Protein AF-J9G433-F1 (afdb_monomer_lite)

Organism: NCBI:txid749906

Structure (mmCIF, N/CA/C/O backbone):
data_AF-J9G433-F1
#
_entry.id   AF-J9G433-F1
#
loop_
_atom_site.group_PDB
_atom_site.id
_atom_site.type_symbol
_atom_site.label_atom_id
_atom_site.label_alt_id
_atom_site.label_comp_id
_atom_site.label_asym_id
_atom_site.label_entity_id
_atom_site.label_seq_id
_atom_site.pdbx_PDB_ins_code
_atom_site.Cartn_x
_atom_site.Cartn_y
_atom_site.Cartn_z
_atom_site.occupancy
_atom_site.B_iso_or_equiv
_atom_site.auth_seq_id
_atom_site.auth_comp_id
_atom_site.auth_asym_id
_atom_site.auth_atom_id
_atom_site.pdbx_PDB_model_num
ATOM 1 N N . MET A 1 1 ? -20.682 -25.372 4.154 1.00 58.59 1 MET A N 1
ATOM 2 C CA . MET A 1 1 ? -19.947 -25.536 2.875 1.00 58.59 1 MET A CA 1
ATOM 3 C C . MET A 1 1 ? -19.792 -24.222 2.102 1.00 58.59 1 MET A C 1
ATOM 5 O O . MET A 1 1 ? -18.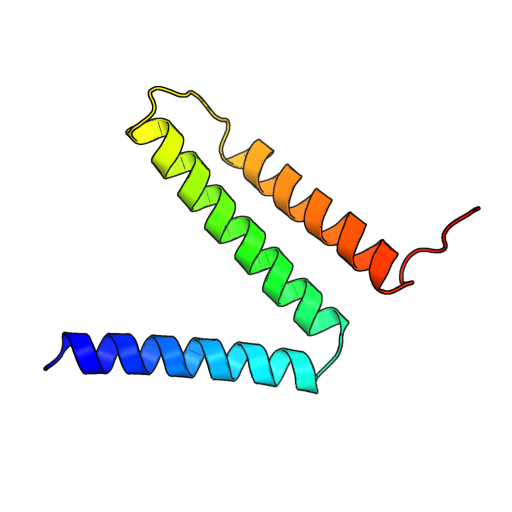726 -24.024 1.538 1.00 58.59 1 MET A O 1
ATOM 9 N N . ASN A 1 2 ? -20.747 -23.277 2.157 1.00 67.19 2 ASN A N 1
ATOM 10 C CA . ASN A 1 2 ? -20.610 -21.962 1.493 1.00 67.19 2 ASN A CA 1
ATOM 11 C C . ASN A 1 2 ? -19.339 -21.175 1.854 1.00 67.19 2 ASN A C 1
ATOM 13 O O . ASN A 1 2 ? -18.730 -20.574 0.979 1.00 67.19 2 ASN A O 1
ATOM 17 N N . ASN A 1 3 ? -18.907 -21.199 3.119 1.00 84.19 3 ASN A N 1
ATOM 18 C CA . ASN A 1 3 ? -17.757 -20.397 3.552 1.00 84.19 3 ASN A CA 1
ATOM 19 C C . ASN A 1 3 ? -16.417 -20.914 2.984 1.00 84.19 3 ASN A C 1
ATOM 21 O O . ASN A 1 3 ? -15.531 -20.131 2.653 1.00 84.19 3 ASN A O 1
ATOM 25 N N . LEU A 1 4 ? -16.289 -22.236 2.800 1.00 88.06 4 LEU A N 1
ATOM 26 C CA . LEU A 1 4 ? -15.102 -22.829 2.175 1.00 88.06 4 LEU A CA 1
ATOM 27 C C . LEU A 1 4 ? -15.009 -22.446 0.695 1.00 88.06 4 LEU A C 1
ATOM 29 O O . LEU A 1 4 ? -13.939 -22.047 0.253 1.00 88.06 4 LEU A O 1
ATOM 33 N N . ILE A 1 5 ? -16.133 -22.497 -0.032 1.00 89.75 5 ILE A N 1
ATOM 34 C CA . ILE A 1 5 ? -16.198 -22.154 -1.462 1.00 89.75 5 ILE A CA 1
ATOM 35 C C . ILE A 1 5 ? -15.812 -20.687 -1.686 1.00 89.75 5 ILE A C 1
ATOM 37 O O . ILE A 1 5 ? -14.961 -20.397 -2.527 1.00 89.75 5 ILE A O 1
ATOM 41 N N . VAL A 1 6 ? -16.379 -19.761 -0.905 1.00 90.38 6 VAL A N 1
ATOM 42 C CA . VAL A 1 6 ? -16.074 -18.324 -1.025 1.00 90.38 6 VAL A CA 1
ATOM 43 C C . VAL A 1 6 ? -14.602 -18.050 -0.725 1.00 90.38 6 VAL A C 1
ATOM 45 O O . VAL A 1 6 ? -13.943 -17.359 -1.496 1.00 90.38 6 VAL A O 1
ATOM 48 N N . ARG A 1 7 ? -14.058 -18.642 0.344 1.00 87.81 7 ARG A N 1
ATOM 49 C CA . ARG A 1 7 ? -12.649 -18.473 0.718 1.00 87.81 7 ARG A CA 1
ATOM 50 C C . ARG A 1 7 ? -11.689 -19.075 -0.312 1.00 87.81 7 ARG A C 1
ATOM 52 O O . ARG A 1 7 ? -10.642 -18.490 -0.576 1.00 87.81 7 ARG A O 1
ATOM 59 N N . SER A 1 8 ? -12.031 -20.221 -0.907 1.00 92.00 8 SER A N 1
ATOM 60 C CA . SER A 1 8 ? -11.232 -20.789 -1.997 1.00 92.00 8 SER A CA 1
ATOM 61 C C . SER A 1 8 ? -11.289 -19.921 -3.250 1.00 92.00 8 SER A C 1
ATOM 63 O O . SER A 1 8 ? -10.261 -19.704 -3.879 1.00 92.00 8 SER A O 1
ATOM 65 N N . LEU A 1 9 ? -12.461 -19.373 -3.587 1.00 92.19 9 LEU A N 1
ATOM 66 C CA . LEU A 1 9 ? -12.634 -18.546 -4.777 1.00 92.19 9 LEU A CA 1
ATOM 67 C C . LEU A 1 9 ? -11.850 -17.235 -4.667 1.00 92.19 9 LEU A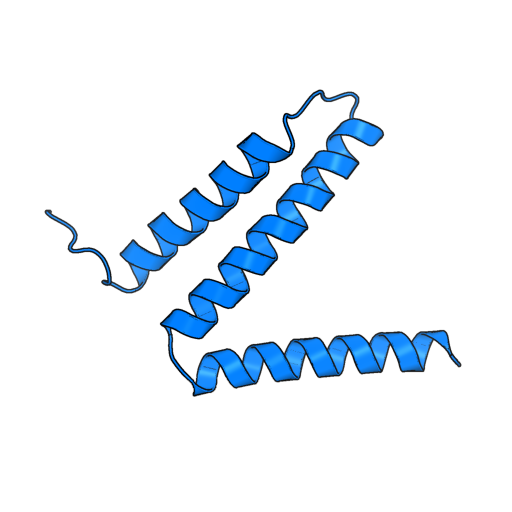 C 1
ATOM 69 O O . LEU A 1 9 ? -11.117 -16.887 -5.588 1.00 92.19 9 LEU A O 1
ATOM 73 N N . THR A 1 10 ? -11.948 -16.534 -3.535 1.00 91.75 10 THR A N 1
ATOM 74 C CA . THR A 1 10 ? -11.181 -15.298 -3.313 1.00 91.75 10 THR A CA 1
ATOM 75 C C . THR A 1 10 ? -9.676 -15.560 -3.300 1.00 91.75 10 THR A C 1
ATOM 77 O O . THR A 1 10 ? -8.920 -14.773 -3.868 1.00 91.75 10 THR A O 1
ATOM 80 N N . GLY A 1 11 ? -9.243 -16.695 -2.739 1.00 89.00 11 GLY A N 1
ATOM 81 C CA . GLY A 1 11 ? -7.849 -17.137 -2.799 1.00 89.00 11 GLY A CA 1
ATOM 82 C C . GLY A 1 11 ? -7.362 -17.382 -4.230 1.00 89.00 11 GLY A C 1
ATOM 83 O O . GLY A 1 11 ? -6.307 -16.878 -4.609 1.00 89.00 11 GLY A O 1
ATOM 84 N N . VAL A 1 12 ? -8.140 -18.097 -5.049 1.00 94.75 12 VAL A N 1
ATOM 85 C CA . VAL A 1 12 ? -7.800 -18.355 -6.461 1.00 94.75 12 VAL A CA 1
ATOM 86 C C . VAL A 1 12 ? -7.721 -17.054 -7.256 1.00 94.75 12 VAL A C 1
ATOM 88 O O . VAL A 1 12 ? -6.767 -16.866 -8.007 1.00 94.75 12 VAL A O 1
ATOM 91 N N . VAL A 1 13 ? -8.673 -16.136 -7.065 1.00 93.25 13 VAL A N 1
ATOM 92 C CA . VAL A 1 13 ? -8.657 -14.821 -7.727 1.00 93.25 13 VAL A CA 1
ATOM 93 C C . VAL A 1 13 ? -7.403 -14.038 -7.346 1.00 93.25 13 VAL A C 1
ATOM 95 O O . VAL A 1 13 ? -6.725 -13.514 -8.225 1.00 93.25 13 VAL A O 1
ATOM 98 N N . PHE A 1 14 ? -7.049 -14.002 -6.060 1.00 89.50 14 PHE A N 1
ATOM 99 C CA . PHE A 1 14 ? -5.840 -13.322 -5.600 1.00 89.50 14 PHE A CA 1
ATOM 100 C C . PHE A 1 14 ? -4.575 -13.884 -6.261 1.00 89.50 14 PHE A C 1
ATOM 102 O O . PHE A 1 14 ? -3.772 -13.126 -6.805 1.00 89.50 14 PHE A O 1
ATOM 109 N N . VAL A 1 15 ? -4.422 -15.212 -6.269 1.00 93.44 15 VAL A N 1
ATOM 110 C CA . VAL A 1 15 ? -3.266 -15.872 -6.893 1.00 93.44 15 VAL A CA 1
ATOM 111 C C . VAL A 1 15 ? -3.233 -15.617 -8.400 1.00 93.44 15 VAL A C 1
ATOM 113 O O . VAL A 1 15 ? -2.172 -15.306 -8.934 1.00 93.44 15 VAL A O 1
ATOM 116 N N . ALA A 1 16 ? -4.375 -15.692 -9.087 1.00 93.06 16 ALA A N 1
ATOM 117 C CA . ALA A 1 16 ? -4.455 -15.439 -10.524 1.00 93.06 16 ALA A CA 1
ATOM 118 C C . ALA A 1 16 ? -4.013 -14.010 -10.879 1.00 93.06 16 ALA A C 1
ATOM 120 O O . ALA A 1 16 ? -3.219 -13.823 -11.802 1.00 93.06 16 ALA A O 1
ATOM 121 N N . VAL A 1 17 ? -4.467 -13.014 -10.112 1.00 91.94 17 VAL A N 1
ATOM 122 C CA . VAL A 1 17 ? -4.067 -11.613 -10.297 1.00 91.94 17 VAL A CA 1
ATOM 123 C C . VAL A 1 17 ? -2.562 -11.452 -10.046 1.00 91.94 17 VAL A C 1
ATOM 125 O O . VAL A 1 17 ? -1.871 -10.881 -10.888 1.00 91.94 17 VAL A O 1
ATOM 128 N N . LEU A 1 18 ? -2.027 -12.036 -8.968 1.00 90.81 18 LEU A N 1
ATOM 129 C CA . LEU A 1 18 ? -0.598 -11.981 -8.638 1.00 90.81 18 LEU A CA 1
ATOM 130 C C . LEU A 1 18 ? 0.269 -12.586 -9.758 1.00 90.81 18 LEU A C 1
ATOM 132 O O . LEU A 1 18 ? 1.197 -11.937 -10.240 1.00 90.81 18 LEU A O 1
ATOM 136 N N . VAL A 1 19 ? -0.065 -13.794 -10.222 1.00 91.94 19 VAL A N 1
ATOM 137 C CA . VAL A 1 19 ? 0.665 -14.476 -11.305 1.00 91.94 19 VAL A CA 1
ATOM 138 C C . VAL A 1 19 ? 0.581 -13.684 -12.610 1.00 91.94 19 VAL A C 1
ATOM 140 O O . VAL A 1 19 ? 1.591 -13.540 -13.301 1.00 91.94 19 VAL A O 1
ATOM 143 N N . SER A 1 20 ? -0.587 -13.118 -12.933 1.00 88.00 20 SER A N 1
ATOM 144 C CA . SER A 1 20 ? -0.746 -12.298 -14.138 1.00 88.00 20 SER A CA 1
ATOM 145 C C . SER A 1 20 ? 0.150 -11.056 -14.103 1.00 88.00 20 SER A C 1
ATOM 147 O O . SER A 1 20 ? 0.846 -10.781 -15.078 1.00 88.00 20 SER A O 1
ATOM 149 N N . SER A 1 21 ? 0.238 -10.361 -12.964 1.00 85.44 21 SER A N 1
ATOM 150 C CA . SER A 1 21 ? 1.100 -9.185 -12.816 1.00 85.44 21 SER A CA 1
ATOM 151 C C . SER A 1 21 ? 2.587 -9.502 -12.970 1.00 85.44 21 SER A C 1
ATOM 153 O O . SER A 1 21 ? 3.319 -8.670 -13.501 1.00 85.44 21 SER A O 1
ATOM 155 N N . ILE A 1 22 ? 3.034 -10.697 -12.566 1.00 86.12 22 ILE A N 1
ATOM 156 C CA . ILE A 1 22 ? 4.417 -11.150 -12.792 1.00 86.12 22 ILE A CA 1
ATOM 157 C C . ILE A 1 22 ? 4.682 -11.363 -14.288 1.00 86.12 22 ILE A C 1
ATOM 159 O O . ILE A 1 22 ? 5.754 -11.013 -14.776 1.00 86.12 22 ILE A O 1
ATOM 163 N N . TRP A 1 23 ? 3.715 -11.923 -15.018 1.00 85.69 23 TRP A N 1
ATOM 164 C CA . TRP A 1 23 ? 3.877 -12.238 -16.437 1.00 85.69 23 TRP A CA 1
ATOM 165 C C . TRP A 1 23 ? 3.892 -10.994 -17.339 1.00 85.69 23 TRP A C 1
ATOM 167 O O . TRP A 1 23 ? 4.623 -10.970 -18.325 1.00 85.69 23 TRP A O 1
ATOM 177 N N . PHE A 1 24 ? 3.121 -9.950 -17.007 1.00 82.75 24 PHE A N 1
ATOM 178 C CA . PHE A 1 24 ? 3.012 -8.750 -17.848 1.00 82.75 24 PHE A CA 1
ATOM 179 C C . PHE A 1 24 ? 4.238 -7.828 -17.792 1.00 82.75 24 PHE A C 1
ATOM 181 O O . PHE A 1 24 ? 4.729 -7.407 -18.837 1.00 82.75 24 PHE A O 1
ATOM 188 N N . SER A 1 25 ? 4.689 -7.432 -16.598 1.00 85.12 25 SER A N 1
ATOM 189 C CA . SER A 1 25 ? 5.833 -6.522 -16.426 1.00 85.12 25 SER A CA 1
ATOM 190 C C . SER A 1 25 ? 6.164 -6.339 -14.939 1.00 85.12 25 SER A C 1
ATOM 192 O O . SER A 1 25 ? 5.237 -6.258 -14.127 1.00 85.12 25 SER A O 1
ATOM 194 N N . PRO A 1 26 ? 7.444 -6.123 -14.573 1.00 84.62 26 PRO A N 1
ATOM 195 C CA . PRO A 1 26 ? 7.837 -5.708 -13.223 1.00 84.62 26 PRO A CA 1
ATOM 196 C C . PRO A 1 26 ? 7.045 -4.499 -12.697 1.00 84.62 26 PRO A C 1
ATOM 198 O O . PRO A 1 26 ? 6.740 -4.420 -11.510 1.00 84.62 26 PRO A O 1
ATOM 201 N N . ILE A 1 27 ? 6.641 -3.579 -13.581 1.00 87.75 27 ILE A N 1
ATOM 202 C CA . ILE A 1 27 ? 5.871 -2.382 -13.212 1.00 87.75 27 ILE A CA 1
ATOM 203 C C . ILE A 1 27 ? 4.441 -2.747 -12.780 1.00 87.75 27 ILE A C 1
ATOM 205 O O . ILE A 1 27 ? 3.913 -2.157 -11.838 1.00 87.75 27 ILE A O 1
ATOM 209 N N . SER A 1 28 ? 3.816 -3.743 -13.423 1.00 89.19 28 SER A N 1
ATOM 210 C CA . SER A 1 28 ? 2.476 -4.217 -13.040 1.00 89.19 28 SER A CA 1
ATOM 211 C C . SER A 1 28 ? 2.488 -4.813 -11.633 1.00 89.19 28 SER A C 1
ATOM 213 O O . SER A 1 28 ? 1.599 -4.531 -10.829 1.00 89.19 28 SER A O 1
ATOM 215 N N . PHE A 1 29 ? 3.536 -5.573 -11.314 1.00 89.44 29 PHE A N 1
ATOM 216 C CA . PHE A 1 29 ? 3.744 -6.142 -9.988 1.00 89.44 29 PHE A CA 1
ATOM 217 C C . PHE A 1 29 ? 3.906 -5.060 -8.910 1.00 89.44 29 PHE A C 1
ATOM 219 O O . PHE A 1 29 ? 3.242 -5.121 -7.875 1.00 89.44 29 PHE A O 1
ATOM 226 N N . ILE A 1 30 ? 4.712 -4.025 -9.177 1.00 92.25 30 ILE A N 1
ATOM 227 C CA . ILE A 1 30 ? 4.861 -2.872 -8.273 1.00 92.25 30 ILE A CA 1
ATOM 228 C C . ILE A 1 30 ? 3.510 -2.171 -8.071 1.00 92.25 30 ILE A C 1
ATOM 230 O O . ILE A 1 30 ? 3.134 -1.886 -6.937 1.00 92.25 30 ILE A O 1
ATOM 234 N N . GLY A 1 31 ? 2.742 -1.938 -9.139 1.00 93.00 31 GLY A N 1
ATOM 235 C CA . GLY A 1 31 ? 1.422 -1.305 -9.044 1.00 93.00 31 GLY A CA 1
ATOM 236 C C . GLY A 1 31 ? 0.428 -2.098 -8.189 1.00 93.00 31 GLY A C 1
ATOM 237 O O . GLY A 1 31 ? -0.268 -1.524 -7.349 1.00 93.00 31 GLY A O 1
ATOM 238 N N . LEU A 1 32 ? 0.399 -3.423 -8.351 1.00 93.06 32 LEU A N 1
ATOM 239 C CA . LEU A 1 32 ? -0.432 -4.318 -7.546 1.00 93.0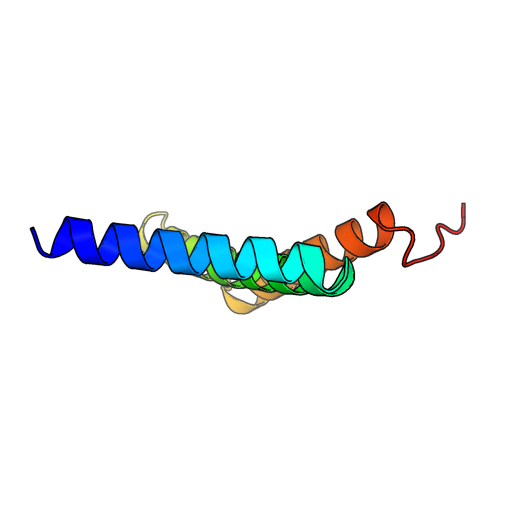6 32 LEU A CA 1
ATOM 240 C C . LEU A 1 32 ? -0.066 -4.225 -6.063 1.00 93.06 32 LEU A C 1
ATOM 242 O O . LEU A 1 32 ? -0.946 -4.045 -5.219 1.00 93.06 32 LEU A O 1
ATOM 246 N N . PHE A 1 33 ? 1.223 -4.313 -5.735 1.00 93.25 33 PHE A N 1
ATOM 247 C CA . PHE A 1 33 ? 1.664 -4.251 -4.345 1.00 93.25 33 PHE A CA 1
ATOM 248 C C . PHE A 1 33 ? 1.474 -2.862 -3.733 1.00 93.25 33 PHE A C 1
ATOM 250 O O . PHE A 1 33 ? 1.076 -2.781 -2.576 1.00 93.25 33 PHE A O 1
ATOM 257 N N . ALA A 1 34 ? 1.622 -1.783 -4.504 1.00 95.81 34 ALA A N 1
ATOM 258 C CA . ALA A 1 34 ? 1.295 -0.435 -4.043 1.00 95.81 34 ALA A CA 1
ATOM 259 C C . ALA A 1 34 ? -0.185 -0.319 -3.631 1.00 95.81 34 ALA A C 1
ATOM 261 O O . ALA A 1 34 ? -0.501 0.257 -2.586 1.00 95.81 34 ALA A O 1
ATOM 262 N N . LEU A 1 35 ? -1.094 -0.917 -4.409 1.00 95.69 35 LEU A N 1
ATOM 263 C CA . LEU A 1 35 ? -2.521 -0.960 -4.087 1.00 95.69 35 LEU A CA 1
ATOM 264 C C . LEU A 1 35 ? -2.797 -1.801 -2.831 1.00 95.69 35 LEU A C 1
ATOM 266 O O . LEU A 1 35 ? -3.548 -1.359 -1.959 1.00 95.69 35 LEU A O 1
ATOM 270 N N . ILE A 1 36 ? -2.160 -2.970 -2.697 1.00 95.12 36 ILE A N 1
ATOM 271 C CA . ILE A 1 36 ? -2.265 -3.804 -1.488 1.00 95.12 36 ILE A CA 1
ATOM 272 C C . ILE A 1 36 ? -1.767 -3.037 -0.258 1.00 95.12 36 ILE A C 1
ATOM 274 O O . ILE A 1 36 ? -2.464 -3.007 0.758 1.00 95.12 36 ILE A O 1
ATOM 278 N N . THR A 1 37 ? -0.609 -2.379 -0.338 1.00 96.38 37 THR A N 1
ATOM 279 C CA . THR A 1 37 ? -0.054 -1.563 0.753 1.00 96.38 37 THR A CA 1
ATOM 280 C C . THR A 1 37 ? -1.028 -0.468 1.174 1.00 96.38 37 THR A C 1
ATOM 282 O O . THR A 1 37 ? -1.258 -0.284 2.369 1.00 96.38 37 THR A O 1
ATOM 285 N N . GLY A 1 38 ? -1.650 0.223 0.217 1.00 96.56 38 GLY A N 1
ATOM 286 C CA . GLY A 1 38 ? -2.646 1.250 0.513 1.00 96.56 38 GLY A CA 1
ATOM 287 C C . GLY A 1 38 ? -3.876 0.694 1.238 1.00 96.56 38 GLY A C 1
ATOM 288 O O . GLY A 1 38 ? -4.241 1.180 2.309 1.00 96.56 38 GLY A O 1
ATOM 289 N N . LEU A 1 39 ? -4.493 -0.359 0.695 1.00 96.25 39 LEU A N 1
ATOM 290 C CA . LEU A 1 39 ? -5.701 -0.959 1.275 1.00 96.25 39 LEU A CA 1
ATOM 291 C C . LEU A 1 39 ? -5.458 -1.524 2.681 1.00 96.25 39 LEU A C 1
ATOM 293 O O . LEU A 1 39 ? -6.234 -1.259 3.598 1.00 96.25 39 LEU A O 1
ATOM 297 N N . THR A 1 40 ? -4.359 -2.256 2.860 1.00 95.31 40 THR A N 1
ATOM 298 C CA . THR A 1 40 ? -3.993 -2.859 4.153 1.00 95.31 40 THR A CA 1
ATOM 299 C C . THR A 1 40 ? -3.628 -1.807 5.196 1.00 95.31 40 THR A C 1
ATOM 301 O O . THR A 1 40 ? -4.034 -1.922 6.350 1.00 95.31 40 THR A O 1
ATOM 304 N N . THR A 1 41 ? -2.938 -0.732 4.804 1.00 96.62 41 THR A N 1
ATOM 305 C CA . THR A 1 41 ? -2.616 0.383 5.710 1.00 96.62 41 THR A CA 1
ATOM 306 C C . THR A 1 41 ? -3.869 1.156 6.121 1.00 96.62 41 THR A C 1
ATOM 308 O O . THR A 1 41 ? -4.006 1.564 7.280 1.00 96.62 41 THR A O 1
ATOM 311 N N . TRP A 1 42 ? -4.813 1.335 5.198 1.00 96.25 42 TRP A N 1
ATOM 312 C CA . TRP A 1 42 ? -6.097 1.959 5.499 1.00 96.25 42 TRP A CA 1
ATOM 313 C C . TRP A 1 42 ? -6.897 1.138 6.514 1.00 96.25 42 TRP A C 1
ATOM 315 O O . TRP A 1 42 ? -7.376 1.684 7.515 1.00 96.25 42 TRP A O 1
ATOM 325 N N . GLU A 1 43 ? -7.008 -0.172 6.293 1.00 95.25 43 GLU A N 1
ATOM 326 C CA . GLU A 1 43 ? -7.661 -1.089 7.228 1.00 95.25 43 GLU A CA 1
ATOM 327 C C . GLU A 1 43 ? -6.962 -1.072 8.592 1.00 95.25 43 GLU A C 1
ATOM 329 O O . GLU A 1 43 ? -7.615 -0.877 9.619 1.00 95.25 43 GLU A O 1
ATOM 334 N N . PHE A 1 44 ? -5.631 -1.168 8.601 1.00 94.31 44 PHE A N 1
ATOM 335 C CA . PHE A 1 44 ? -4.825 -1.106 9.815 1.00 94.31 44 PHE A CA 1
ATOM 336 C C . PHE A 1 44 ? -5.080 0.182 10.607 1.00 94.31 44 PHE A C 1
ATOM 338 O O . PHE A 1 44 ? -5.381 0.116 11.797 1.00 94.31 44 PHE A O 1
ATOM 345 N N . SER A 1 45 ? -5.041 1.349 9.955 1.00 94.12 45 SER A N 1
ATOM 346 C CA . SER A 1 45 ? -5.311 2.632 10.620 1.00 94.12 45 SER A CA 1
ATOM 347 C C . SER A 1 45 ? -6.740 2.727 11.166 1.00 94.12 45 SER A C 1
ATOM 349 O O . SER A 1 45 ? -6.955 3.270 12.246 1.00 94.12 45 SER A O 1
ATOM 351 N N . THR A 1 46 ? -7.717 2.136 10.471 1.00 93.50 46 THR A N 1
ATOM 352 C CA . THR A 1 46 ? -9.107 2.061 10.944 1.00 93.50 46 THR A CA 1
ATOM 353 C C . THR A 1 46 ? -9.218 1.180 12.188 1.00 93.50 46 THR A C 1
ATOM 355 O O . THR A 1 46 ? -9.908 1.541 13.142 1.00 93.50 46 THR A O 1
ATOM 358 N N . ASN A 1 47 ? -8.519 0.046 12.200 1.00 94.25 47 ASN A N 1
ATOM 359 C CA . ASN A 1 47 ? -8.494 -0.878 13.327 1.00 94.25 47 ASN A CA 1
ATOM 360 C C . ASN A 1 47 ? -7.808 -0.251 14.552 1.00 94.25 47 ASN A C 1
AT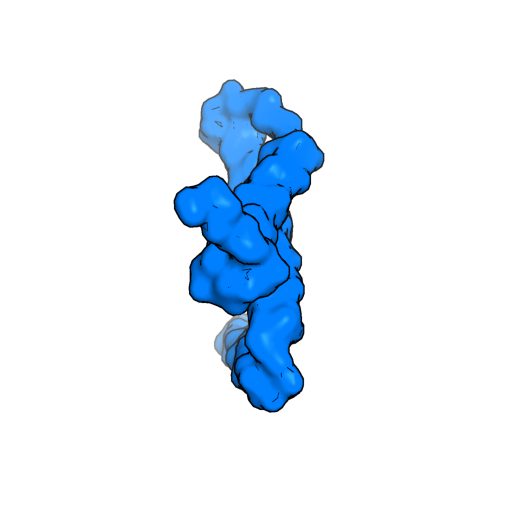OM 362 O O . ASN A 1 47 ? -8.342 -0.288 15.658 1.00 94.25 47 ASN A O 1
ATOM 366 N N . VAL A 1 48 ? -6.663 0.401 14.344 1.00 93.75 48 VAL A N 1
ATOM 367 C CA . VAL A 1 48 ? -5.915 1.125 15.382 1.00 93.75 48 VAL A CA 1
ATOM 368 C C . VAL A 1 48 ? -6.760 2.240 15.997 1.00 93.75 48 VAL A C 1
ATOM 370 O O . VAL A 1 48 ? -6.868 2.317 17.219 1.00 93.75 48 VAL A O 1
ATOM 373 N N . ASN A 1 49 ? -7.453 3.029 15.176 1.00 93.06 49 ASN A N 1
ATOM 374 C CA . ASN A 1 49 ? -8.337 4.075 15.687 1.00 93.06 49 ASN A CA 1
ATOM 375 C C . ASN A 1 49 ? -9.547 3.528 16.460 1.00 93.06 49 ASN A C 1
ATOM 377 O O . ASN A 1 49 ? -10.121 4.237 17.280 1.00 93.06 49 ASN A O 1
ATOM 381 N N . ARG A 1 50 ? -9.961 2.283 16.195 1.00 92.69 50 ARG A N 1
ATOM 382 C CA . ARG A 1 50 ? -11.128 1.666 16.838 1.00 92.69 50 ARG A CA 1
ATOM 383 C C . ARG A 1 50 ? -10.797 0.946 18.143 1.00 92.69 50 ARG A C 1
ATOM 385 O O . ARG A 1 50 ? -11.637 0.932 19.036 1.00 92.69 50 ARG A O 1
ATOM 392 N N . TYR A 1 51 ? -9.625 0.321 18.235 1.00 92.31 51 TYR A N 1
ATOM 393 C CA . TYR A 1 51 ? -9.289 -0.583 19.343 1.00 92.31 51 TYR A CA 1
ATOM 394 C C . TYR A 1 51 ? -8.099 -0.130 20.191 1.00 92.31 51 TYR A C 1
ATOM 396 O O . TYR A 1 51 ? -7.941 -0.637 21.297 1.00 92.31 51 TYR A O 1
ATOM 404 N N . ALA A 1 52 ? -7.268 0.792 19.702 1.00 88.44 52 ALA A N 1
ATOM 405 C CA . ALA A 1 52 ? -6.052 1.229 20.392 1.00 88.44 52 ALA A CA 1
ATOM 406 C C . ALA A 1 52 ? -6.121 2.682 20.898 1.00 88.44 52 ALA A C 1
ATOM 408 O O . ALA A 1 52 ? -5.088 3.231 21.266 1.00 88.44 52 ALA A O 1
ATOM 409 N N . ASP A 1 53 ? -7.311 3.300 20.887 1.00 83.94 53 ASP A N 1
ATOM 410 C CA . ASP A 1 53 ? -7.551 4.692 21.321 1.00 83.94 53 ASP A CA 1
ATOM 411 C C . ASP A 1 53 ? -6.578 5.710 20.684 1.00 83.94 53 ASP A C 1
ATOM 413 O O . ASP A 1 53 ? -6.158 6.705 21.271 1.00 83.94 53 ASP A O 1
ATOM 417 N N . ALA A 1 54 ? -6.167 5.423 19.448 1.00 86.38 54 ALA A N 1
ATOM 418 C CA . ALA A 1 54 ? -5.286 6.274 18.667 1.00 86.38 54 ALA A CA 1
ATOM 419 C C . ALA A 1 54 ? -6.098 7.133 17.688 1.00 86.38 54 ALA A C 1
ATOM 421 O O . ALA A 1 54 ? -7.166 6.748 17.218 1.00 86.38 54 ALA A O 1
ATOM 422 N N . SER A 1 55 ? -5.573 8.305 17.335 1.00 88.06 55 SER A N 1
ATOM 423 C CA . SER A 1 55 ? -6.199 9.245 16.397 1.00 88.06 55 SER A CA 1
ATOM 424 C C . SER A 1 55 ? -5.360 9.405 15.126 1.00 88.06 55 SER A C 1
ATOM 426 O O . SER A 1 55 ? -4.957 10.501 14.733 1.00 88.06 55 SER A O 1
ATOM 428 N N . VAL A 1 56 ? -5.075 8.289 14.450 1.00 88.00 56 VAL A N 1
ATOM 429 C CA . VAL A 1 56 ? -4.285 8.285 13.212 1.00 88.00 56 VAL A CA 1
ATOM 430 C C . VAL A 1 56 ? -5.100 8.883 12.067 1.00 88.00 56 VAL A C 1
ATOM 432 O O . VAL A 1 56 ? -6.212 8.440 11.763 1.00 88.00 56 VAL A O 1
ATOM 435 N N . ASN A 1 57 ? -4.518 9.846 11.352 1.00 93.12 57 ASN A N 1
ATOM 436 C CA . ASN A 1 57 ? -5.091 10.315 10.097 1.00 93.12 57 ASN A CA 1
ATOM 437 C C . ASN A 1 57 ? -4.911 9.246 9.007 1.00 93.12 57 ASN A C 1
ATOM 439 O O . ASN A 1 57 ? -3.864 9.164 8.360 1.00 93.12 57 ASN A O 1
ATOM 443 N N . ARG A 1 58 ? -5.961 8.446 8.794 1.00 90.75 58 ARG A N 1
ATOM 444 C CA . ARG A 1 58 ? -5.991 7.337 7.827 1.00 90.75 58 ARG A CA 1
ATOM 445 C C . ARG A 1 58 ? -5.526 7.725 6.424 1.00 90.75 58 ARG A C 1
ATOM 447 O O . ARG A 1 58 ? -4.851 6.933 5.776 1.00 90.75 58 ARG A O 1
ATOM 454 N N . PHE A 1 59 ? -5.851 8.934 5.958 1.00 93.12 59 PHE A N 1
ATOM 455 C CA . PHE A 1 59 ? -5.519 9.358 4.599 1.00 93.12 59 PHE A CA 1
ATOM 456 C C . PHE A 1 59 ? -4.021 9.614 4.462 1.00 93.12 59 PHE A C 1
ATOM 458 O O . PHE A 1 59 ? -3.369 9.002 3.621 1.00 93.12 59 PHE A O 1
ATOM 465 N N . ILE A 1 60 ? -3.466 10.449 5.345 1.00 94.38 60 ILE A N 1
ATOM 466 C CA . ILE A 1 60 ? -2.036 10.779 5.332 1.00 94.38 60 ILE A CA 1
ATOM 467 C C . ILE A 1 60 ? -1.200 9.517 5.555 1.00 94.38 60 ILE A C 1
ATOM 469 O O . ILE A 1 60 ? -0.244 9.289 4.821 1.00 94.38 60 ILE A O 1
ATOM 473 N N . ASN A 1 61 ? -1.594 8.665 6.507 1.00 95.62 61 ASN A N 1
ATOM 474 C CA . ASN A 1 61 ? -0.893 7.414 6.788 1.00 95.62 61 ASN A CA 1
ATOM 475 C C . ASN A 1 61 ? -0.868 6.476 5.570 1.00 95.62 61 ASN A C 1
ATOM 477 O O . ASN A 1 61 ? 0.170 5.917 5.229 1.00 95.62 61 ASN A O 1
ATOM 481 N N . THR A 1 62 ? -2.000 6.350 4.873 1.00 96.44 62 THR A N 1
ATOM 482 C CA . THR A 1 62 ? -2.106 5.501 3.680 1.00 96.44 62 THR A CA 1
ATOM 483 C C . THR A 1 62 ? -1.273 6.048 2.522 1.00 96.44 62 THR A C 1
ATOM 485 O O . THR A 1 62 ? -0.522 5.297 1.904 1.00 96.44 62 THR A O 1
ATOM 488 N N . VAL A 1 63 ? -1.350 7.355 2.247 1.00 96.75 63 VAL A N 1
ATOM 489 C CA . VAL A 1 63 ? -0.553 7.995 1.186 1.00 96.75 63 VAL A CA 1
ATOM 490 C C . VAL A 1 63 ? 0.945 7.883 1.485 1.00 96.75 63 VAL A C 1
ATOM 492 O O . VAL A 1 63 ? 1.716 7.550 0.588 1.00 96.75 63 VAL A O 1
ATOM 495 N N . ALA A 1 64 ? 1.357 8.092 2.739 1.00 96.50 64 ALA A N 1
ATOM 496 C CA . ALA A 1 64 ? 2.750 7.958 3.157 1.00 96.50 64 ALA A CA 1
ATOM 497 C C . ALA A 1 64 ? 3.272 6.523 2.986 1.00 96.50 64 ALA A C 1
ATOM 499 O O . ALA A 1 64 ? 4.371 6.335 2.470 1.00 96.50 64 ALA A O 1
ATOM 500 N N . ALA A 1 65 ? 2.479 5.512 3.355 1.00 96.38 65 ALA A N 1
ATOM 501 C CA . ALA A 1 65 ? 2.853 4.109 3.185 1.00 96.38 65 ALA A CA 1
ATOM 502 C C . ALA A 1 65 ? 2.998 3.715 1.707 1.00 96.38 65 ALA A C 1
ATOM 504 O O . ALA A 1 65 ? 3.971 3.059 1.335 1.00 96.38 65 ALA A O 1
ATOM 505 N N . VAL A 1 66 ? 2.068 4.152 0.849 1.00 97.31 66 VAL A N 1
ATOM 506 C CA . VAL A 1 66 ? 2.145 3.909 -0.602 1.00 97.31 66 VAL A CA 1
ATOM 507 C C . VAL A 1 66 ? 3.361 4.609 -1.206 1.00 97.31 66 VAL A C 1
ATOM 509 O O . VAL A 1 66 ? 4.092 3.999 -1.983 1.00 97.31 66 VAL A O 1
ATOM 512 N N . TYR A 1 67 ? 3.616 5.863 -0.829 1.00 95.75 67 TYR A N 1
ATOM 513 C CA . TYR A 1 67 ? 4.792 6.599 -1.289 1.00 95.75 67 TYR A CA 1
ATOM 514 C C . TYR A 1 67 ? 6.095 5.907 -0.876 1.00 95.75 67 TYR A C 1
ATOM 516 O O . TYR A 1 67 ? 6.974 5.713 -1.712 1.00 95.75 67 TYR A O 1
ATOM 524 N N . LEU A 1 68 ? 6.202 5.489 0.389 1.00 95.94 68 LEU A N 1
ATOM 525 C CA . LEU A 1 68 ? 7.363 4.765 0.896 1.00 95.94 68 LEU A CA 1
ATOM 526 C C . LEU A 1 68 ? 7.602 3.482 0.093 1.00 95.94 68 LEU A C 1
ATOM 528 O O . LEU A 1 68 ? 8.720 3.238 -0.355 1.00 95.94 68 LEU A O 1
ATOM 532 N N . PHE A 1 69 ? 6.547 2.696 -0.138 1.00 95.88 69 PHE A N 1
ATOM 533 C CA . PHE A 1 69 ? 6.632 1.493 -0.959 1.00 95.88 69 PHE A CA 1
ATOM 534 C C . PHE A 1 69 ? 7.135 1.804 -2.376 1.00 95.88 69 PHE A C 1
ATOM 536 O O . PHE A 1 69 ? 8.070 1.157 -2.841 1.00 95.88 69 PHE A O 1
ATOM 543 N N . LEU A 1 70 ? 6.570 2.814 -3.045 1.00 94.94 70 LEU A N 1
ATOM 544 C CA . LEU A 1 70 ? 6.973 3.198 -4.401 1.00 94.94 70 LEU A CA 1
ATOM 545 C C . LEU A 1 70 ? 8.419 3.705 -4.464 1.00 94.94 70 LEU A C 1
ATOM 547 O O . LEU A 1 70 ? 9.127 3.385 -5.417 1.00 94.94 70 LEU A O 1
ATOM 551 N N . ALA A 1 71 ? 8.871 4.457 -3.459 1.00 93.50 71 ALA A N 1
ATOM 552 C CA . ALA A 1 71 ? 10.242 4.953 -3.385 1.00 93.50 71 ALA A CA 1
ATOM 553 C C . ALA A 1 71 ? 11.252 3.799 -3.281 1.00 93.50 71 ALA A C 1
ATOM 555 O O . ALA A 1 71 ? 12.213 3.748 -4.050 1.00 93.50 71 ALA A O 1
ATOM 556 N N . PHE A 1 72 ? 11.004 2.839 -2.384 1.00 92.69 72 PHE A N 1
ATOM 557 C CA . PHE A 1 72 ? 11.853 1.654 -2.247 1.00 92.69 72 PHE A CA 1
ATOM 558 C C . PHE A 1 72 ? 11.763 0.737 -3.466 1.00 92.69 72 PHE A C 1
ATOM 560 O O . PHE A 1 72 ? 12.791 0.270 -3.945 1.00 92.69 72 PHE A O 1
ATOM 567 N N . ALA A 1 73 ? 10.566 0.514 -4.010 1.00 91.94 73 ALA A N 1
ATOM 568 C CA . ALA A 1 73 ? 10.388 -0.292 -5.212 1.00 91.94 73 ALA A CA 1
ATOM 569 C C . ALA A 1 73 ? 11.126 0.316 -6.413 1.00 91.94 73 ALA A C 1
ATOM 571 O O . ALA A 1 73 ? 11.801 -0.405 -7.139 1.00 91.94 73 ALA A O 1
ATOM 572 N N . GLY A 1 74 ? 11.048 1.638 -6.599 1.00 90.12 74 GLY A N 1
ATOM 573 C CA . GLY A 1 74 ? 11.758 2.346 -7.662 1.00 90.12 74 GLY A CA 1
ATOM 574 C C . GLY A 1 74 ? 13.279 2.299 -7.510 1.00 90.12 74 GLY A C 1
ATOM 575 O O . GLY A 1 74 ? 13.977 2.135 -8.507 1.00 90.12 74 GLY A O 1
ATOM 576 N N . TYR A 1 75 ? 13.782 2.391 -6.276 1.00 89.00 75 TYR A N 1
ATOM 577 C CA . TYR A 1 75 ? 15.209 2.257 -5.976 1.00 89.00 75 TYR A CA 1
ATOM 578 C C . TYR A 1 75 ? 15.713 0.824 -6.204 1.00 89.00 75 TYR A C 1
ATOM 580 O O . TYR A 1 75 ? 16.668 0.619 -6.943 1.00 89.00 75 TYR A O 1
ATOM 588 N N . CYS A 1 76 ? 15.048 -0.182 -5.628 1.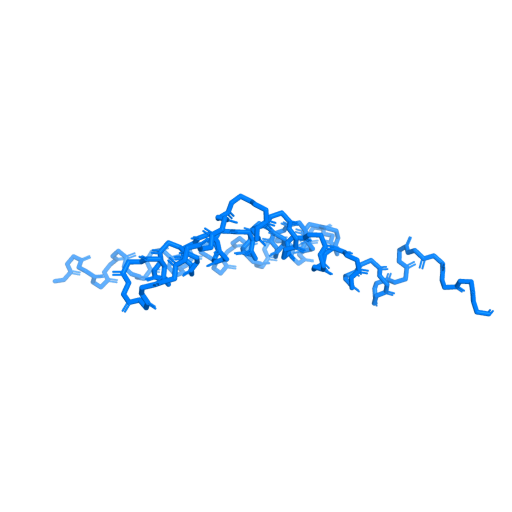00 88.38 76 CYS A N 1
ATOM 589 C CA . CYS A 1 76 ? 15.459 -1.585 -5.741 1.00 88.38 76 CYS A CA 1
ATOM 590 C C . CYS A 1 76 ? 15.286 -2.169 -7.149 1.00 88.38 76 CYS A C 1
ATOM 592 O O . CYS A 1 76 ? 15.911 -3.176 -7.465 1.00 88.38 76 CYS A O 1
ATOM 594 N N . ALA A 1 77 ? 14.420 -1.576 -7.972 1.00 87.31 77 ALA A N 1
ATOM 595 C CA . ALA A 1 77 ? 14.233 -1.966 -9.366 1.00 87.31 77 ALA A CA 1
ATOM 596 C C . ALA A 1 77 ? 15.101 -1.150 -10.344 1.00 87.31 77 ALA A C 1
ATOM 598 O O . ALA A 1 77 ? 14.876 -1.251 -11.550 1.00 87.31 77 ALA A O 1
ATOM 599 N N . ASP A 1 78 ? 16.032 -0.319 -9.849 1.00 84.62 78 ASP A N 1
ATOM 600 C CA . ASP A 1 78 ? 16.885 0.573 -10.655 1.00 84.62 78 ASP A CA 1
ATOM 601 C C . ASP A 1 78 ? 16.091 1.481 -11.624 1.00 84.62 78 ASP A C 1
ATOM 603 O O . ASP A 1 78 ? 16.591 1.940 -12.652 1.00 84.62 78 ASP A O 1
ATOM 607 N N . LEU A 1 79 ? 14.828 1.782 -11.295 1.00 82.44 79 LEU A N 1
ATOM 608 C CA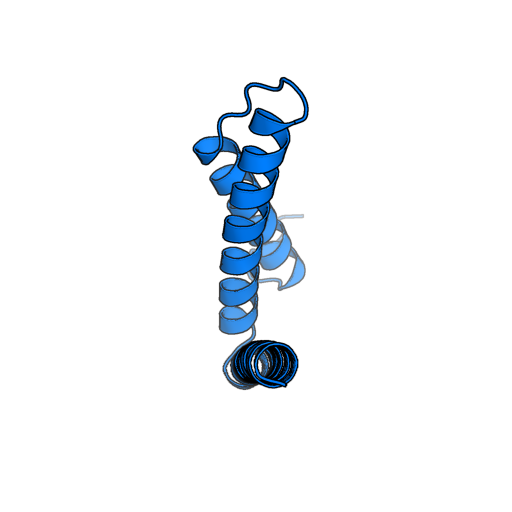 . LEU A 1 79 ? 13.971 2.677 -12.084 1.00 82.44 79 LEU A CA 1
ATOM 609 C C . LEU A 1 79 ? 14.342 4.147 -11.871 1.00 82.44 79 LEU A C 1
ATOM 611 O O . LEU A 1 79 ? 14.055 4.995 -12.717 1.00 82.44 79 LEU A O 1
ATOM 615 N N . VAL A 1 80 ? 14.958 4.455 -10.730 1.00 80.25 80 VAL A N 1
ATOM 616 C CA . VAL A 1 80 ? 15.442 5.790 -10.384 1.00 80.25 80 VAL A CA 1
ATOM 617 C C . VAL A 1 80 ? 16.956 5.709 -10.199 1.00 80.25 80 VAL A C 1
ATOM 619 O O . VAL A 1 80 ? 17.407 4.944 -9.348 1.00 80.25 80 VAL A O 1
ATOM 622 N N . PRO A 1 81 ? 17.757 6.490 -10.949 1.00 67.81 81 PRO A N 1
ATOM 623 C CA . PRO A 1 81 ? 19.206 6.429 -10.838 1.00 67.81 81 PRO A CA 1
ATOM 624 C C . PRO A 1 81 ? 19.646 6.860 -9.438 1.00 67.81 81 PRO A C 1
ATOM 626 O O . PRO A 1 81 ? 19.369 7.984 -9.004 1.00 67.81 81 PRO A O 1
ATOM 629 N N . SER A 1 82 ? 20.371 5.979 -8.747 1.00 62.03 82 SER A N 1
ATOM 630 C CA . SER A 1 82 ? 21.096 6.343 -7.535 1.00 62.03 82 SER A CA 1
ATOM 631 C C . SER A 1 82 ? 22.227 7.282 -7.938 1.00 62.03 82 SER A C 1
ATOM 633 O O . SER A 1 82 ? 23.234 6.853 -8.495 1.00 62.03 82 SER A O 1
ATOM 635 N N . LYS A 1 83 ? 22.056 8.583 -7.699 1.00 61.62 83 LYS A N 1
ATOM 636 C CA . LYS A 1 83 ? 23.153 9.551 -7.795 1.00 61.62 83 LYS A CA 1
ATOM 637 C C . LYS A 1 83 ? 24.046 9.366 -6.564 1.00 61.62 83 LYS A C 1
ATOM 639 O O . LYS A 1 83 ? 23.931 10.136 -5.615 1.00 61.62 83 LYS A O 1
ATOM 644 N N . ALA A 1 84 ? 24.825 8.287 -6.555 1.00 56.72 84 ALA A N 1
ATOM 645 C CA . ALA A 1 84 ? 25.911 8.054 -5.607 1.00 56.72 84 ALA A CA 1
ATOM 646 C C . ALA A 1 84 ? 27.244 8.386 -6.282 1.00 56.72 84 ALA A C 1
ATOM 648 O O . ALA A 1 84 ? 27.387 8.039 -7.477 1.00 56.72 84 ALA A O 1
#

Foldseek 3Di:
DVVVVVVVVVVVVVVVLCVVQVVPDLVSNLVVVLVVQLVVLLVVVVVCVVPVVDDDPSVVRSVVRSVVSVVVSCVVVVVDPDPD

Sequence (84 aa):
MNNLIVRSLTGVVFVAVLVSSIWFSPISFIGLFALITGLTTWEFSTNVNRYADASVNRFINTVAAVYLFLAFAGYCADLVPSKA

Secondary structure (DSSP, 8-state):
-HHHHHHHHHHHHHHHHHHHHHHH-HHHHHHHHHHHHHHHHHHHHHHHHHHS-----HHHHHHHHHHHHHHHHHHHTT-S----

pLDDT: mean 89.39, std 8.55, range [56.72, 97.31]

Radius of gyration: 16.56 Å; chains: 1; bounding box: 46×36×39 Å